Protein AF-A0A496RWL5-F1 (afdb_monomer_lite)

Radius of gyration: 22.73 Å; chains: 1; bounding box: 84×40×37 Å

Sequence (129 aa):
MAKDRVKQSNNNNNNNKTKGGETMEKRIDWGKLVDNVKEGKGTGGRVQSGLRQHIKEILAEVPEGAREKLQGQPIGVWAQVLKAVLIERYPEVHGNDRNLYNKIRVNISSWTTHFDYDKDSKTVRYLKW

Secondary structure (DSSP, 8-state):
-----------------------------HHHHHHHTTS-----------HHHHHHHHHHS--HHHHHHHTT-BHHHHHHHHHHHHHHH-HHHHTT-TTHHHHHHHHHHH-TTTEEE-TTT-BEEES--

pLDDT: mean 73.83, std 22.99, range [31.38, 95.56]

Foldseek 3Di:
DDDDDDDDDDDDDDDDDDDDDDPDPPPPPLPVLLVCLVPDAADAADDPDDLVRLLVVVVVPDDPVVLVVQAFDALQSVLSSSLSCCCVVCVHHRRVPPCSSVVSSCCQVVVVVAWDADPPSNTIHGDPD

Structure (mmCIF, N/CA/C/O backbone):
data_AF-A0A496RWL5-F1
#
_entry.id   AF-A0A496RWL5-F1
#
loop_
_atom_site.group_PDB
_atom_site.id
_atom_site.type_symbol
_atom_site.label_atom_id
_atom_site.label_alt_id
_atom_site.label_comp_id
_atom_site.label_asym_id
_atom_site.label_entity_id
_atom_site.label_seq_id
_atom_site.pdbx_PDB_ins_code
_atom_site.Cartn_x
_atom_site.Cartn_y
_atom_site.Cartn_z
_atom_site.occupancy
_atom_site.B_iso_or_equiv
_atom_site.auth_seq_id
_atom_site.auth_comp_id
_atom_site.auth_asym_id
_atom_site.auth_atom_id
_atom_site.pdbx_PDB_model_num
ATOM 1 N N . MET A 1 1 ? 71.585 15.567 -24.927 1.00 42.94 1 MET A N 1
ATOM 2 C CA . MET A 1 1 ? 70.196 16.090 -24.915 1.00 42.94 1 MET A CA 1
ATOM 3 C C . MET A 1 1 ? 69.374 15.338 -23.866 1.00 42.94 1 MET A C 1
ATOM 5 O O . MET A 1 1 ? 69.906 14.395 -23.304 1.00 42.94 1 MET A O 1
ATOM 9 N N . ALA A 1 2 ? 68.167 15.845 -23.588 1.00 45.06 2 ALA A N 1
ATOM 10 C CA . ALA A 1 2 ? 67.098 15.456 -22.646 1.00 45.06 2 ALA A CA 1
ATOM 11 C C . ALA A 1 2 ? 67.088 14.088 -21.910 1.00 45.06 2 ALA A C 1
ATOM 13 O O . ALA A 1 2 ? 67.614 13.077 -22.362 1.00 45.06 2 ALA A O 1
ATOM 14 N N . LYS A 1 3 ? 66.389 14.099 -20.763 1.00 51.91 3 LYS A N 1
ATOM 15 C CA . LYS A 1 3 ? 66.024 12.951 -19.916 1.00 51.91 3 LYS A CA 1
ATOM 16 C C . LYS A 1 3 ? 64.563 12.557 -20.172 1.00 51.91 3 LYS A C 1
ATOM 18 O O . LYS A 1 3 ? 63.728 13.449 -20.119 1.00 51.91 3 LYS A O 1
ATOM 23 N N . ASP A 1 4 ? 64.272 11.259 -20.180 1.00 52.28 4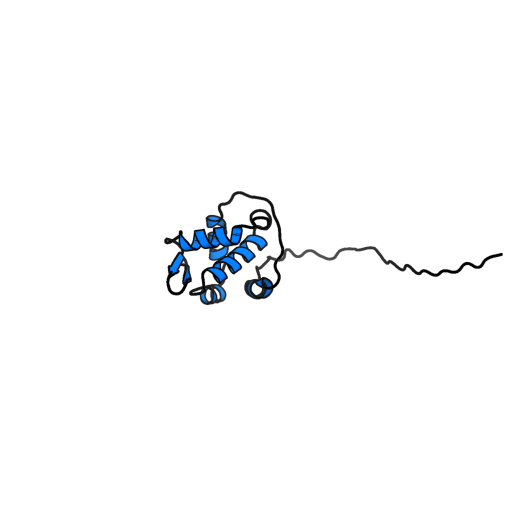 ASP A N 1
ATOM 24 C CA . ASP A 1 4 ? 62.960 10.654 -19.877 1.00 52.28 4 ASP A CA 1
ATOM 25 C C . ASP A 1 4 ? 63.258 9.364 -19.080 1.00 52.28 4 ASP A C 1
ATOM 27 O O . ASP A 1 4 ? 64.160 8.622 -19.454 1.00 52.28 4 ASP A O 1
ATOM 31 N N . ARG A 1 5 ? 62.720 9.030 -17.897 1.00 53.62 5 ARG A N 1
ATOM 32 C CA . ARG A 1 5 ? 61.529 9.435 -17.123 1.00 53.62 5 ARG A CA 1
ATOM 33 C C . ARG A 1 5 ? 60.201 8.891 -17.674 1.00 53.62 5 ARG A C 1
ATOM 35 O O . ARG A 1 5 ? 59.541 9.569 -18.439 1.00 53.62 5 ARG A O 1
ATOM 42 N N . VAL A 1 6 ? 59.756 7.737 -17.153 1.00 51.41 6 VAL A N 1
ATOM 43 C CA . VAL A 1 6 ? 58.515 7.561 -16.347 1.00 51.41 6 VAL A CA 1
ATOM 44 C C . VAL A 1 6 ? 58.189 6.063 -16.133 1.00 51.41 6 VAL A C 1
ATOM 46 O O . VAL A 1 6 ? 58.458 5.218 -16.978 1.00 51.41 6 VAL A O 1
ATOM 49 N N . LYS A 1 7 ? 57.641 5.735 -14.952 1.00 49.25 7 LYS A N 1
ATOM 50 C CA . LYS A 1 7 ? 57.085 4.416 -14.580 1.00 49.25 7 LYS A CA 1
ATOM 51 C C . LYS A 1 7 ? 55.762 4.156 -15.317 1.00 49.25 7 LYS A C 1
ATOM 53 O O . LYS A 1 7 ? 54.994 5.102 -15.420 1.00 49.25 7 LYS A O 1
ATOM 58 N N . GLN A 1 8 ? 55.363 2.893 -15.504 1.00 40.81 8 GLN A N 1
ATOM 59 C CA . GLN A 1 8 ? 54.157 2.391 -14.812 1.00 40.81 8 GLN A CA 1
ATOM 60 C C . GLN A 1 8 ? 53.991 0.866 -14.865 1.00 40.81 8 GLN A C 1
ATOM 62 O O . GLN A 1 8 ? 54.365 0.201 -15.823 1.00 40.81 8 GLN A O 1
ATOM 67 N N . SER A 1 9 ? 53.435 0.339 -13.774 1.00 48.22 9 SER A N 1
ATOM 68 C CA . SER A 1 9 ? 52.971 -1.041 -13.636 1.00 48.22 9 SER A CA 1
ATOM 69 C C . SER A 1 9 ? 51.583 -1.179 -14.259 1.00 48.22 9 SER A C 1
ATOM 71 O O . SER A 1 9 ? 50.802 -0.232 -14.179 1.00 48.22 9 SER A O 1
ATOM 73 N N . ASN A 1 10 ? 51.244 -2.357 -14.784 1.00 43.97 10 ASN A N 1
ATOM 74 C CA . ASN A 1 10 ? 49.849 -2.788 -14.828 1.00 43.97 10 ASN A CA 1
ATOM 75 C C . ASN A 1 10 ? 49.750 -4.318 -14.778 1.00 43.97 10 ASN A C 1
ATOM 77 O O . ASN A 1 10 ? 49.849 -5.015 -15.784 1.00 43.97 10 ASN A O 1
ATOM 81 N N . ASN A 1 11 ? 49.560 -4.829 -13.565 1.00 47.06 11 ASN A N 1
ATOM 82 C CA . ASN A 1 11 ? 49.203 -6.216 -13.313 1.00 47.06 11 ASN A CA 1
ATOM 83 C C . ASN A 1 11 ? 47.672 -6.311 -13.373 1.00 47.06 11 ASN A C 1
ATOM 85 O O . ASN A 1 11 ? 47.011 -5.721 -12.523 1.00 47.06 11 ASN A O 1
ATOM 89 N N . ASN A 1 12 ? 47.103 -7.004 -14.362 1.00 40.91 12 ASN A N 1
ATOM 90 C CA . ASN A 1 12 ? 45.655 -7.211 -14.431 1.00 40.91 12 ASN A CA 1
ATOM 91 C C . ASN A 1 12 ? 45.342 -8.662 -14.807 1.00 40.91 12 ASN A C 1
ATOM 93 O O . ASN A 1 12 ? 45.275 -9.042 -15.975 1.00 40.91 12 ASN A O 1
ATOM 97 N N . ASN A 1 13 ? 45.195 -9.479 -13.766 1.00 44.75 13 ASN A N 1
ATOM 98 C CA . ASN A 1 13 ? 44.845 -10.886 -13.862 1.00 44.75 13 ASN A CA 1
ATOM 99 C C . ASN A 1 13 ? 43.358 -11.016 -14.217 1.00 44.75 13 ASN A C 1
ATOM 101 O O . ASN A 1 13 ? 42.499 -10.658 -13.411 1.00 44.75 13 ASN A O 1
ATOM 105 N N . ASN A 1 14 ? 43.054 -11.503 -15.419 1.00 43.19 14 ASN A N 1
ATOM 106 C CA . ASN A 1 14 ? 41.687 -11.577 -15.917 1.00 43.19 14 ASN A CA 1
ATOM 107 C C . ASN A 1 14 ? 41.449 -12.919 -16.623 1.00 43.19 14 ASN A C 1
ATOM 109 O O . ASN A 1 14 ? 41.847 -13.078 -17.773 1.00 43.19 14 ASN A O 1
ATOM 113 N N . ASN A 1 15 ? 40.824 -13.879 -15.927 1.00 39.19 15 ASN A N 1
ATOM 114 C CA . ASN A 1 15 ? 39.785 -14.757 -16.492 1.00 39.19 15 ASN A CA 1
ATOM 115 C C . ASN A 1 15 ? 39.181 -15.723 -15.453 1.00 39.19 15 ASN A C 1
ATOM 117 O O . ASN A 1 15 ? 39.637 -16.840 -15.232 1.00 39.19 15 ASN A O 1
ATOM 121 N N . ASN A 1 16 ? 38.093 -15.259 -14.846 1.00 48.72 16 ASN A N 1
ATOM 122 C CA . ASN A 1 16 ? 36.788 -15.923 -14.820 1.00 48.72 16 ASN A CA 1
ATOM 123 C C . ASN A 1 16 ? 36.715 -17.418 -15.248 1.00 48.72 16 ASN A C 1
ATOM 125 O O . ASN A 1 16 ? 36.854 -17.721 -16.435 1.00 48.72 16 ASN A O 1
ATOM 129 N N . LYS A 1 17 ? 36.316 -18.326 -14.334 1.00 37.22 17 LYS A N 1
ATOM 130 C CA . LYS A 1 17 ? 35.451 -19.475 -14.694 1.00 37.22 17 LYS A CA 1
ATOM 131 C C . LYS A 1 17 ? 34.686 -20.116 -13.518 1.00 37.22 17 LYS A C 1
ATOM 133 O O . LYS A 1 17 ? 35.216 -20.913 -12.753 1.00 37.22 17 LYS A O 1
ATOM 138 N N . THR A 1 18 ? 33.393 -19.798 -13.460 1.00 49.47 18 THR A N 1
ATOM 139 C CA . THR A 1 18 ? 32.261 -20.711 -13.182 1.00 49.47 18 THR A CA 1
ATOM 140 C C . THR A 1 18 ? 32.385 -21.790 -12.088 1.00 49.47 18 THR A C 1
ATOM 142 O O . THR A 1 18 ? 32.799 -22.921 -12.344 1.00 49.47 18 THR A O 1
ATOM 145 N N . LYS A 1 19 ? 31.776 -21.496 -10.937 1.00 41.56 19 LYS A N 1
ATOM 146 C CA . LYS A 1 19 ? 30.822 -22.366 -10.214 1.00 41.56 19 LYS A CA 1
ATOM 147 C C . LYS A 1 19 ? 29.641 -21.461 -9.826 1.00 41.56 19 LYS A C 1
ATOM 149 O O . LYS A 1 19 ? 29.858 -20.266 -9.674 1.00 41.56 19 LYS A O 1
ATOM 154 N N . GLY A 1 20 ? 28.402 -21.899 -9.665 1.00 35.16 20 GLY A N 1
ATOM 155 C CA . GLY A 1 20 ? 27.735 -23.188 -9.852 1.00 35.16 20 GLY A CA 1
ATOM 156 C C . GLY A 1 20 ? 26.226 -22.900 -9.769 1.00 35.16 20 GLY A C 1
ATOM 157 O O . GLY A 1 20 ? 25.846 -21.806 -9.355 1.00 35.16 20 GLY A O 1
ATOM 158 N N . GLY A 1 21 ? 25.363 -23.805 -10.229 1.00 44.81 21 GLY A N 1
ATOM 159 C CA . GLY A 1 21 ? 23.926 -23.522 -10.258 1.00 44.81 21 GLY A CA 1
ATOM 160 C C . GLY A 1 21 ? 23.310 -23.468 -8.860 1.00 44.81 21 GLY A C 1
ATOM 161 O O . GLY A 1 21 ? 23.538 -24.371 -8.067 1.00 44.81 21 GLY A O 1
ATOM 162 N N . GLU A 1 22 ? 22.475 -22.462 -8.610 1.00 37.78 22 GLU A N 1
ATOM 163 C CA . GLU A 1 22 ? 21.454 -22.482 -7.561 1.00 37.78 22 GLU A CA 1
ATOM 164 C C . GLU A 1 22 ? 20.293 -21.592 -8.017 1.00 37.78 22 GLU A C 1
ATOM 166 O O . GLU A 1 22 ? 20.416 -20.369 -8.117 1.00 37.78 22 GLU A O 1
ATOM 171 N N . THR A 1 23 ? 19.149 -22.206 -8.326 1.00 44.97 23 THR A N 1
ATOM 172 C CA . THR A 1 23 ? 17.869 -21.499 -8.444 1.00 44.97 23 THR A CA 1
ATOM 173 C C . THR A 1 23 ? 17.444 -21.056 -7.053 1.00 44.97 23 THR A C 1
ATOM 175 O O . THR A 1 23 ? 16.622 -21.703 -6.405 1.00 44.97 23 THR A O 1
ATOM 178 N N . MET A 1 24 ? 18.033 -19.959 -6.579 1.00 42.81 24 MET A N 1
ATOM 179 C CA . MET A 1 24 ? 17.566 -19.291 -5.376 1.00 42.81 24 MET A CA 1
ATOM 180 C C . MET A 1 24 ? 16.132 -18.827 -5.624 1.00 42.81 24 MET A C 1
ATOM 182 O O . MET A 1 24 ? 15.897 -17.930 -6.438 1.00 42.81 24 MET A O 1
ATOM 186 N N . GLU A 1 25 ? 15.177 -19.410 -4.895 1.00 46.81 25 GLU A N 1
ATOM 187 C CA . GLU A 1 25 ? 13.924 -18.721 -4.610 1.00 46.81 25 GLU A CA 1
ATOM 188 C C . GLU A 1 25 ? 14.301 -17.327 -4.100 1.00 46.81 25 GLU A C 1
ATOM 190 O O . GLU A 1 25 ? 14.882 -17.195 -3.019 1.00 46.81 25 GLU A O 1
ATOM 195 N N . LYS A 1 26 ? 13.991 -16.280 -4.872 1.00 47.88 26 LYS A N 1
ATOM 196 C CA . LYS A 1 26 ? 14.094 -14.898 -4.398 1.00 47.88 26 LYS A CA 1
ATOM 197 C C . LYS A 1 26 ? 12.997 -14.666 -3.365 1.00 47.88 26 LYS A C 1
ATOM 199 O O . LYS A 1 26 ? 11.979 -14.039 -3.646 1.00 47.88 26 LYS A O 1
ATOM 204 N N . ARG A 1 27 ? 13.200 -15.211 -2.165 1.00 53.94 27 ARG A N 1
ATOM 205 C CA . ARG A 1 27 ? 12.396 -14.911 -0.986 1.00 53.94 27 ARG A CA 1
ATOM 206 C C . ARG A 1 27 ? 12.624 -13.443 -0.671 1.00 53.94 27 ARG A C 1
ATOM 208 O O . ARG A 1 27 ? 13.683 -13.074 -0.172 1.00 53.94 27 ARG A O 1
ATOM 215 N N . ILE A 1 28 ? 11.639 -12.629 -1.039 1.00 57.06 28 ILE A N 1
ATOM 216 C CA . ILE A 1 28 ? 11.619 -11.189 -0.801 1.00 57.06 28 ILE A CA 1
ATOM 217 C C . ILE A 1 28 ? 11.849 -10.966 0.697 1.00 57.06 28 ILE A C 1
ATOM 219 O O . ILE A 1 28 ? 11.050 -11.400 1.531 1.00 57.06 28 ILE A O 1
ATOM 223 N N . ASP A 1 29 ? 12.969 -10.333 1.046 1.00 65.38 29 ASP A N 1
ATOM 224 C CA . ASP A 1 29 ? 13.319 -10.063 2.438 1.00 65.38 29 ASP A CA 1
ATOM 225 C C . ASP A 1 29 ? 12.567 -8.817 2.908 1.00 65.38 29 ASP A C 1
ATOM 227 O O . ASP A 1 29 ? 13.051 -7.683 2.862 1.00 65.38 29 ASP A O 1
ATOM 231 N N . TRP A 1 30 ? 11.334 -9.060 3.350 1.00 61.09 30 TRP A N 1
ATOM 232 C CA . TRP A 1 30 ? 10.417 -8.053 3.873 1.00 61.09 30 TRP A CA 1
ATOM 233 C C . TRP A 1 30 ? 11.000 -7.222 5.024 1.00 61.09 30 TRP A C 1
ATOM 235 O O . TRP A 1 30 ? 10.564 -6.090 5.216 1.00 61.09 30 TRP A O 1
ATOM 245 N N . GLY A 1 31 ? 11.974 -7.750 5.777 1.00 53.12 31 GLY A N 1
ATOM 246 C CA . GLY A 1 31 ? 12.680 -6.995 6.811 1.00 53.12 31 GLY A CA 1
ATOM 247 C C . GLY A 1 31 ? 13.626 -5.969 6.192 1.00 53.12 31 GLY A C 1
ATOM 248 O O . GLY A 1 31 ? 13.478 -4.770 6.422 1.00 53.12 31 GLY A O 1
ATOM 249 N N . LYS A 1 32 ? 14.537 -6.428 5.323 1.00 55.56 32 LYS A N 1
ATOM 250 C CA . LYS A 1 32 ? 15.507 -5.552 4.641 1.00 55.56 32 LYS A CA 1
ATOM 251 C C . LYS A 1 32 ? 14.843 -4.494 3.759 1.00 55.56 32 LYS A C 1
ATOM 253 O O . LYS A 1 32 ? 15.374 -3.396 3.633 1.00 55.56 32 LYS A O 1
ATOM 258 N N . LEU A 1 33 ? 13.680 -4.783 3.173 1.00 55.03 33 LEU A N 1
ATOM 259 C CA . LEU A 1 33 ? 12.903 -3.803 2.404 1.00 55.03 33 LEU A CA 1
ATOM 260 C C . LEU A 1 33 ? 12.487 -2.575 3.226 1.00 55.03 33 LEU A C 1
ATOM 262 O O . LEU A 1 33 ? 12.480 -1.469 2.690 1.00 55.03 33 LEU A O 1
ATOM 266 N N . VAL A 1 34 ? 12.163 -2.744 4.512 1.00 47.75 34 VAL A N 1
ATOM 267 C CA . VAL A 1 34 ? 11.787 -1.628 5.396 1.00 47.75 34 VAL A CA 1
ATOM 268 C C . VAL A 1 34 ? 13.002 -0.753 5.720 1.00 47.75 34 VAL A C 1
ATOM 270 O O . VAL A 1 34 ? 12.892 0.473 5.695 1.00 47.75 34 VAL A O 1
ATOM 273 N N . ASP A 1 35 ? 14.170 -1.360 5.939 1.00 43.31 35 ASP A N 1
ATOM 274 C CA . ASP A 1 35 ? 15.412 -0.633 6.233 1.00 43.31 35 ASP A CA 1
ATOM 275 C C . ASP A 1 35 ? 15.996 0.071 4.991 1.00 43.31 35 ASP A C 1
ATOM 277 O O . ASP A 1 35 ? 16.414 1.232 5.061 1.00 43.31 35 ASP A O 1
ATOM 281 N N . ASN A 1 36 ? 15.951 -0.586 3.826 1.00 41.53 36 ASN A N 1
ATOM 282 C CA . ASN A 1 36 ? 16.515 -0.088 2.564 1.00 41.53 36 ASN A CA 1
ATOM 283 C C . ASN A 1 36 ? 15.717 1.072 1.933 1.00 41.53 36 ASN A C 1
ATOM 285 O O . ASN A 1 36 ? 16.237 1.774 1.065 1.00 41.53 36 ASN A O 1
ATOM 289 N N . VAL A 1 37 ? 14.482 1.346 2.377 1.00 45.19 37 VAL A N 1
ATOM 290 C CA . VAL A 1 37 ? 13.676 2.498 1.905 1.00 45.19 37 VAL A CA 1
ATOM 291 C C . VAL A 1 37 ? 14.330 3.860 2.215 1.00 45.19 37 VAL A C 1
ATOM 293 O O . VAL A 1 37 ? 13.947 4.871 1.623 1.00 45.19 37 VAL A O 1
ATOM 296 N N . LYS A 1 38 ? 15.373 3.901 3.057 1.00 42.47 38 LYS A N 1
ATOM 297 C CA . LYS A 1 38 ? 16.225 5.088 3.248 1.00 42.47 38 LYS A CA 1
ATOM 298 C C . LYS A 1 38 ? 17.087 5.457 2.025 1.00 42.47 38 LYS A C 1
ATOM 300 O O . LYS A 1 38 ? 17.481 6.616 1.926 1.00 42.47 38 LYS A O 1
ATOM 305 N N . GLU A 1 39 ? 17.350 4.542 1.083 1.00 34.41 39 GLU A N 1
ATOM 306 C CA . GLU A 1 39 ? 18.330 4.738 -0.007 1.00 34.41 39 GLU A CA 1
ATOM 307 C C . GLU A 1 39 ? 17.767 4.367 -1.401 1.00 34.41 39 GLU A C 1
ATOM 309 O O . GLU A 1 39 ? 18.043 3.313 -1.967 1.00 34.41 39 GLU A O 1
ATOM 314 N N . GLY A 1 40 ? 16.934 5.237 -1.990 1.00 31.38 40 GLY A N 1
ATOM 315 C CA . GLY A 1 40 ? 16.137 4.894 -3.184 1.00 31.38 40 GLY A CA 1
ATOM 316 C C . GLY A 1 40 ? 16.757 5.171 -4.571 1.00 31.38 40 GLY A C 1
ATOM 317 O O . GLY A 1 40 ? 17.114 6.310 -4.875 1.00 31.38 40 GLY A O 1
ATOM 318 N N . LYS A 1 41 ? 16.732 4.165 -5.471 1.00 40.28 41 LYS A N 1
ATOM 319 C CA . LYS A 1 41 ? 16.866 4.251 -6.956 1.00 40.28 41 LYS A CA 1
ATOM 320 C C . LYS A 1 41 ? 16.126 3.070 -7.647 1.00 40.28 41 LYS A C 1
ATOM 322 O O . LYS A 1 41 ? 16.067 2.009 -7.043 1.00 40.28 41 LYS A O 1
ATOM 327 N N . GLY A 1 42 ? 15.642 3.186 -8.903 1.00 35.34 42 GLY A N 1
ATOM 328 C CA . GLY A 1 42 ? 15.332 1.996 -9.757 1.00 35.34 42 GLY A CA 1
ATOM 329 C C . GLY A 1 42 ? 14.198 2.087 -10.813 1.00 35.34 42 GLY A C 1
ATOM 330 O O . GLY A 1 42 ? 13.149 2.637 -10.509 1.00 35.34 42 GLY A O 1
ATOM 331 N N . THR A 1 43 ? 14.408 1.528 -12.033 1.00 44.84 43 THR A N 1
ATOM 332 C CA . THR A 1 43 ? 13.644 1.749 -13.311 1.00 44.84 43 THR A CA 1
ATOM 333 C C . THR A 1 43 ? 13.841 0.626 -14.379 1.00 44.84 43 THR A C 1
ATOM 335 O O . THR A 1 43 ? 14.949 0.102 -14.411 1.00 44.84 43 THR A O 1
ATOM 338 N N . GLY A 1 44 ? 12.960 0.263 -15.349 1.00 32.88 44 GLY A N 1
ATOM 339 C CA . GLY A 1 44 ? 11.539 0.604 -15.638 1.00 32.88 44 GLY A CA 1
ATOM 340 C C . GLY A 1 44 ? 11.034 0.443 -17.120 1.00 32.88 44 GLY A C 1
ATOM 341 O O . GLY A 1 44 ? 11.610 1.044 -18.020 1.00 32.88 44 GLY A O 1
ATOM 342 N N . GLY A 1 45 ? 9.903 -0.249 -17.367 1.00 31.77 45 GLY A N 1
ATOM 343 C CA . GLY A 1 45 ? 9.174 -0.535 -18.641 1.00 31.77 45 GLY A CA 1
ATOM 344 C C . GLY A 1 45 ? 7.949 -1.525 -18.565 1.00 31.77 45 GLY A C 1
ATOM 345 O O . GLY A 1 45 ? 8.096 -2.682 -18.212 1.00 31.77 45 GLY A O 1
ATOM 346 N N . ARG A 1 46 ? 6.723 -1.115 -18.948 1.00 36.75 46 ARG A N 1
ATOM 347 C CA . ARG A 1 46 ? 5.412 -1.810 -18.719 1.00 36.75 46 ARG A CA 1
ATOM 348 C C . ARG A 1 46 ? 5.211 -3.284 -19.177 1.00 36.75 46 ARG A C 1
ATOM 350 O O . ARG A 1 46 ? 5.258 -3.570 -20.368 1.00 36.75 46 ARG A O 1
ATOM 357 N N . VAL A 1 47 ? 4.628 -4.090 -18.275 1.00 39.03 47 VAL A N 1
ATOM 358 C CA . VAL A 1 47 ? 3.568 -5.107 -18.529 1.00 39.03 47 VAL A CA 1
ATOM 359 C C . VAL A 1 47 ? 2.254 -4.584 -17.917 1.00 39.03 47 VAL A C 1
ATOM 361 O O . VAL A 1 47 ? 2.242 -4.161 -16.764 1.00 39.03 47 VAL A O 1
ATOM 364 N N . GLN A 1 48 ? 1.140 -4.529 -18.658 1.00 41.84 48 GLN A N 1
ATOM 365 C CA . GLN A 1 48 ? -0.064 -3.788 -18.217 1.00 41.84 48 GLN A CA 1
ATOM 366 C C . GLN A 1 48 ? -1.045 -4.595 -17.338 1.00 41.84 48 GLN A C 1
ATOM 368 O O . GLN A 1 48 ? -2.263 -4.502 -17.487 1.00 41.84 48 GLN A O 1
ATOM 373 N N . SER A 1 49 ? -0.536 -5.328 -16.354 1.00 55.03 49 SER A N 1
ATOM 374 C CA . SER A 1 49 ? -1.331 -5.738 -15.192 1.00 55.03 49 SER A CA 1
ATOM 375 C C . SER A 1 49 ? -1.603 -4.501 -14.318 1.00 55.03 49 SER A C 1
ATOM 377 O O . SER A 1 49 ? -0.702 -3.741 -13.954 1.00 55.03 49 SER A O 1
ATOM 379 N N . GLY A 1 50 ? -2.878 -4.230 -14.024 1.00 79.50 50 GLY A N 1
ATOM 380 C CA . GLY A 1 50 ? -3.280 -3.015 -13.308 1.00 79.50 50 GLY A CA 1
ATOM 381 C C . GLY A 1 50 ? -2.666 -2.934 -11.905 1.00 79.50 50 GLY A C 1
ATOM 382 O O . GLY A 1 50 ? -2.547 -3.946 -11.222 1.00 79.50 50 GLY A O 1
ATOM 383 N N . LEU A 1 51 ? -2.328 -1.727 -11.433 1.00 87.69 51 LEU A N 1
ATOM 384 C CA . LEU A 1 51 ? -1.692 -1.511 -10.120 1.00 87.69 51 LEU A CA 1
ATOM 385 C C . LEU A 1 51 ? -2.423 -2.227 -8.964 1.00 87.69 51 LEU A C 1
ATOM 387 O O . LEU A 1 51 ? -1.780 -2.816 -8.102 1.00 87.69 51 LEU A O 1
ATOM 391 N N . ARG A 1 52 ? -3.763 -2.238 -8.981 1.00 89.38 52 ARG A N 1
ATOM 392 C CA . ARG A 1 52 ? -4.587 -2.967 -8.001 1.00 89.38 52 ARG A CA 1
ATOM 393 C C . ARG A 1 52 ? -4.334 -4.478 -7.994 1.00 89.38 52 ARG A C 1
ATOM 395 O O . ARG A 1 52 ? -4.348 -5.073 -6.925 1.00 89.38 52 ARG A O 1
ATOM 402 N N . GLN A 1 53 ? -4.102 -5.089 -9.154 1.00 89.19 53 GLN A N 1
ATOM 403 C CA . GLN A 1 53 ? -3.854 -6.527 -9.274 1.00 89.19 53 GLN A CA 1
ATOM 404 C C . GLN A 1 53 ? -2.493 -6.896 -8.670 1.00 89.19 53 GLN A C 1
ATOM 406 O O . GLN A 1 53 ? -2.434 -7.741 -7.783 1.00 89.19 53 GLN A O 1
ATOM 411 N N . HIS A 1 54 ? -1.437 -6.162 -9.029 1.00 91.56 54 HIS A N 1
ATOM 412 C CA . HIS A 1 54 ? -0.114 -6.336 -8.425 1.00 91.56 54 HIS A CA 1
ATOM 413 C C . HIS A 1 54 ? -0.112 -6.118 -6.904 1.00 91.56 54 HIS A C 1
ATOM 415 O O . HIS A 1 54 ? 0.552 -6.848 -6.176 1.00 91.56 54 HIS A O 1
ATOM 421 N N . ILE A 1 55 ? -0.886 -5.145 -6.402 1.00 92.94 55 ILE A N 1
ATOM 422 C CA . ILE A 1 55 ? -1.057 -4.940 -4.955 1.00 92.94 55 ILE A CA 1
ATOM 423 C C . ILE A 1 55 ? -1.694 -6.176 -4.292 1.00 92.94 55 ILE A C 1
ATOM 425 O O . ILE A 1 55 ? -1.244 -6.558 -3.218 1.00 92.94 55 ILE A O 1
ATOM 429 N N . LYS A 1 56 ? -2.680 -6.847 -4.911 1.00 91.25 56 LYS A N 1
ATOM 430 C CA . LYS A 1 56 ? -3.245 -8.098 -4.356 1.00 91.25 56 LYS A CA 1
ATOM 431 C C . LYS A 1 56 ? -2.225 -9.226 -4.300 1.00 91.25 56 LYS A C 1
ATOM 433 O O . LYS A 1 56 ? -2.128 -9.881 -3.272 1.00 91.25 56 LYS A O 1
ATOM 438 N N . GLU A 1 57 ? -1.505 -9.449 -5.398 1.00 89.69 57 GLU A N 1
ATOM 439 C CA . GLU A 1 57 ? -0.496 -10.513 -5.516 1.00 89.69 57 GLU A CA 1
ATOM 440 C C . GLU A 1 57 ? 0.576 -10.357 -4.433 1.00 89.69 57 GLU A C 1
ATOM 442 O O . GLU A 1 57 ? 0.866 -11.292 -3.696 1.00 89.69 57 GLU A O 1
ATOM 447 N N . ILE A 1 58 ? 1.065 -9.128 -4.252 1.00 91.44 58 ILE A N 1
ATOM 448 C CA . ILE A 1 58 ? 2.002 -8.771 -3.185 1.00 91.44 58 ILE A CA 1
ATOM 449 C C . ILE A 1 58 ? 1.401 -9.018 -1.796 1.00 91.44 58 ILE A C 1
ATOM 451 O O . ILE A 1 58 ? 2.052 -9.634 -0.957 1.00 91.44 58 ILE A O 1
ATOM 455 N N . LEU A 1 59 ? 0.170 -8.563 -1.533 1.00 92.50 59 LEU A N 1
ATOM 456 C CA . LEU A 1 59 ? -0.452 -8.678 -0.207 1.00 92.50 59 LEU A CA 1
ATOM 457 C C . LEU A 1 59 ? -0.860 -10.110 0.161 1.00 92.50 59 LEU A C 1
ATOM 459 O O . LEU A 1 59 ? -0.913 -10.421 1.349 1.00 92.50 59 LEU A O 1
ATOM 463 N N . ALA A 1 60 ? -1.109 -10.989 -0.811 1.00 89.12 60 ALA A N 1
ATOM 464 C CA . ALA A 1 60 ? -1.348 -12.411 -0.560 1.00 89.12 60 ALA A CA 1
ATOM 465 C C . ALA A 1 60 ? -0.105 -13.122 0.012 1.00 89.12 60 ALA A C 1
ATOM 467 O O . ALA A 1 60 ? -0.236 -14.046 0.813 1.00 89.12 60 ALA A O 1
ATOM 468 N N . GLU A 1 61 ? 1.092 -12.658 -0.355 1.00 88.00 61 GLU A N 1
ATOM 469 C CA . GLU A 1 61 ? 2.378 -13.265 0.014 1.00 88.00 61 GLU A CA 1
ATOM 470 C C . GLU A 1 61 ? 3.079 -12.584 1.205 1.00 88.00 61 GLU A C 1
ATOM 472 O O . GLU A 1 61 ? 4.145 -13.032 1.632 1.00 88.00 61 GLU A O 1
ATOM 477 N N . VAL A 1 62 ? 2.496 -11.526 1.785 1.00 88.69 62 VAL A N 1
ATOM 478 C CA . VAL A 1 62 ? 3.028 -10.909 3.014 1.00 88.69 62 VAL A CA 1
ATOM 479 C C . VAL A 1 62 ? 2.962 -11.931 4.162 1.00 88.69 62 VAL A C 1
ATOM 481 O O . VAL A 1 62 ? 1.866 -12.431 4.451 1.00 88.69 62 VAL A O 1
ATOM 484 N N . PRO A 1 63 ? 4.077 -12.228 4.860 1.00 89.25 63 PRO A N 1
ATOM 485 C CA . PRO A 1 63 ? 4.079 -13.119 6.018 1.00 89.25 63 PRO A CA 1
ATOM 486 C C . PRO A 1 63 ? 3.402 -12.460 7.227 1.00 89.25 63 PRO A C 1
ATOM 488 O O . PRO A 1 63 ? 3.467 -11.244 7.400 1.00 89.25 63 PRO A O 1
ATOM 491 N N . GLU A 1 64 ? 2.781 -13.258 8.093 1.00 86.44 64 GLU A N 1
ATOM 492 C CA . GLU A 1 64 ? 1.922 -12.795 9.197 1.00 86.44 64 GLU A CA 1
ATOM 493 C C . GLU A 1 64 ? 2.577 -11.735 10.104 1.00 86.44 64 GLU A C 1
ATOM 495 O O . GLU A 1 64 ? 2.041 -10.637 10.243 1.00 86.44 64 GLU A O 1
ATOM 500 N N . GLY A 1 65 ? 3.806 -11.967 10.577 1.00 86.81 65 GLY A N 1
ATOM 501 C CA . GLY A 1 65 ? 4.552 -10.989 11.388 1.00 86.81 65 GLY A CA 1
ATOM 502 C C . GLY A 1 65 ? 4.955 -9.687 10.666 1.00 86.81 65 GLY A C 1
ATOM 503 O O . GLY A 1 65 ? 5.456 -8.759 11.303 1.00 86.81 65 GLY A O 1
ATOM 504 N N . ALA A 1 66 ? 4.760 -9.591 9.345 1.00 86.81 66 ALA A N 1
ATOM 505 C CA . ALA A 1 66 ? 4.826 -8.336 8.590 1.00 86.81 66 ALA A CA 1
ATOM 506 C C . ALA A 1 66 ? 3.432 -7.717 8.366 1.00 86.81 66 ALA A C 1
ATOM 508 O O . ALA A 1 66 ? 3.325 -6.490 8.318 1.00 86.81 66 ALA A O 1
ATOM 509 N N . ARG A 1 67 ? 2.363 -8.530 8.300 1.00 89.94 67 ARG A N 1
ATOM 510 C CA . ARG A 1 67 ? 0.965 -8.056 8.275 1.00 89.94 67 ARG A CA 1
ATOM 511 C C . ARG A 1 67 ? 0.659 -7.240 9.522 1.00 89.94 67 ARG A C 1
ATOM 513 O O . ARG A 1 67 ? 0.232 -6.098 9.400 1.00 89.94 67 ARG A O 1
ATOM 520 N N . GLU A 1 68 ? 0.951 -7.790 10.701 1.00 88.75 68 GLU A N 1
ATOM 521 C CA . GLU A 1 68 ? 0.739 -7.124 11.996 1.00 88.75 68 GLU A CA 1
ATOM 522 C C . GLU A 1 68 ? 1.428 -5.757 12.062 1.00 88.75 68 GLU A C 1
ATOM 524 O O . GLU A 1 68 ? 0.819 -4.769 12.458 1.00 88.75 68 GLU A O 1
ATOM 529 N N . LYS A 1 69 ? 2.684 -5.680 11.603 1.00 89.50 69 LYS A N 1
ATOM 530 C CA . LYS A 1 69 ? 3.473 -4.438 11.592 1.00 89.50 69 LYS A CA 1
ATOM 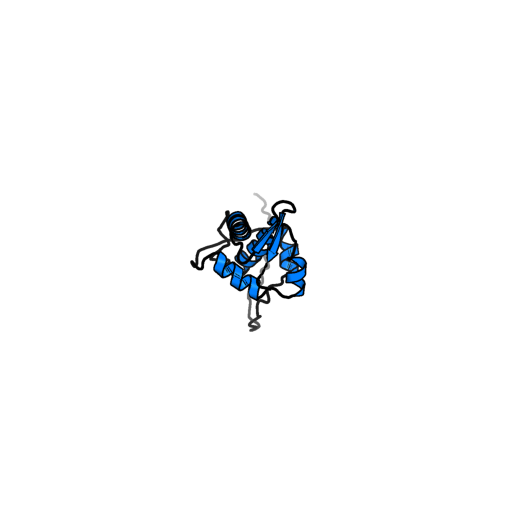531 C C . LYS A 1 69 ? 2.952 -3.396 10.605 1.00 89.50 69 LYS A C 1
ATOM 533 O O . LYS A 1 69 ? 3.211 -2.214 10.816 1.00 89.50 69 LYS A O 1
ATOM 538 N N . LEU A 1 70 ? 2.273 -3.819 9.536 1.00 89.69 70 LEU A N 1
ATOM 539 C CA . LEU A 1 70 ? 1.647 -2.946 8.540 1.00 89.69 70 LEU A CA 1
ATOM 540 C C . LEU A 1 70 ? 0.252 -2.469 8.968 1.00 89.69 70 LEU A C 1
ATOM 542 O O . LEU A 1 70 ? -0.112 -1.329 8.677 1.00 89.69 70 LEU A O 1
ATOM 546 N N . GLN A 1 71 ? -0.535 -3.298 9.656 1.00 93.19 71 GLN A N 1
ATOM 547 C CA . GLN A 1 71 ? -1.862 -2.904 10.134 1.00 93.19 71 GLN A CA 1
ATOM 548 C C . GLN A 1 71 ? -1.772 -1.667 11.044 1.00 93.19 71 GLN A C 1
ATOM 550 O O . GLN A 1 71 ? -0.941 -1.590 11.944 1.00 93.19 71 GLN A O 1
ATOM 555 N N . GLY A 1 72 ? -2.616 -0.665 10.787 1.00 90.75 72 GLY A N 1
ATOM 556 C CA . GLY A 1 72 ? -2.621 0.587 11.550 1.00 90.75 72 GLY A CA 1
ATOM 557 C C . GLY A 1 72 ? -1.471 1.548 11.222 1.00 90.75 72 GLY A C 1
ATOM 558 O O . GLY A 1 72 ? -1.417 2.633 11.793 1.00 90.75 72 GLY A O 1
ATOM 559 N N . GLN A 1 73 ? -0.570 1.225 10.288 1.00 94.31 73 GLN A N 1
ATOM 560 C CA . GLN A 1 73 ? 0.458 2.177 9.855 1.00 94.31 73 GLN A CA 1
ATOM 561 C C . GLN A 1 73 ? -0.138 3.339 9.045 1.00 94.31 73 GLN A C 1
ATOM 563 O O . GLN A 1 73 ? -1.146 3.159 8.352 1.00 94.31 73 GLN A O 1
ATOM 568 N N . PRO A 1 74 ? 0.500 4.525 9.040 1.00 95.19 74 PRO A N 1
ATOM 569 C CA . PRO A 1 74 ? 0.084 5.635 8.194 1.00 95.19 74 PRO A CA 1
ATOM 570 C C . PRO A 1 74 ? 0.074 5.272 6.703 1.00 95.19 74 PRO A C 1
ATOM 572 O O . PRO A 1 74 ? 0.960 4.568 6.214 1.00 95.19 74 PRO A O 1
ATOM 575 N N . ILE A 1 75 ? -0.852 5.857 5.935 1.00 94.56 75 ILE A N 1
ATOM 576 C CA . ILE A 1 75 ? -0.951 5.659 4.474 1.00 94.56 75 ILE A CA 1
ATOM 577 C C . ILE A 1 75 ? 0.360 5.941 3.714 1.00 94.56 75 ILE A C 1
ATOM 579 O O . ILE A 1 75 ? 0.600 5.372 2.650 1.00 94.56 75 ILE A O 1
ATOM 583 N N . GLY A 1 76 ? 1.225 6.808 4.254 1.00 93.50 76 GLY A N 1
ATOM 584 C CA . GLY A 1 76 ? 2.550 7.077 3.691 1.00 93.50 76 GLY A CA 1
ATOM 585 C C . GLY A 1 76 ? 3.507 5.885 3.793 1.00 93.50 76 GLY A C 1
ATOM 586 O O . GLY A 1 76 ? 4.184 5.573 2.817 1.00 93.50 76 GLY A O 1
ATOM 587 N N . VAL A 1 77 ? 3.497 5.176 4.927 1.00 93.69 77 VAL A N 1
ATOM 588 C CA . VAL A 1 77 ? 4.306 3.967 5.158 1.00 93.69 77 VAL A CA 1
ATOM 589 C C . VAL A 1 77 ? 3.813 2.836 4.259 1.00 93.69 77 VAL A C 1
ATOM 591 O O . VAL A 1 77 ? 4.601 2.256 3.515 1.00 93.69 77 VAL A O 1
ATOM 594 N N . TRP A 1 78 ? 2.497 2.596 4.219 1.00 94.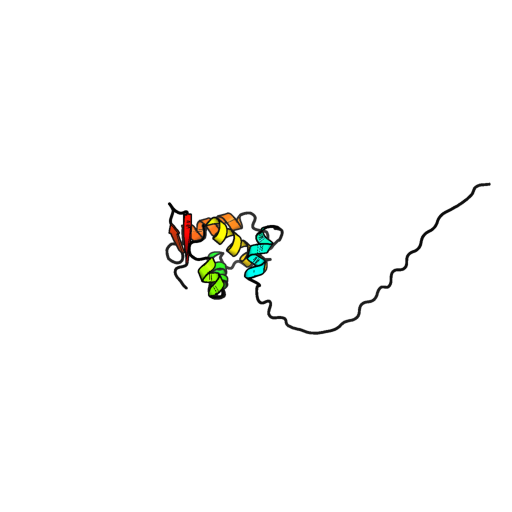31 78 TRP A N 1
ATOM 595 C CA . TRP A 1 78 ? 1.889 1.627 3.298 1.00 94.31 78 TRP A CA 1
ATOM 596 C C . TRP A 1 78 ? 2.276 1.875 1.840 1.00 94.31 78 TRP A C 1
ATOM 598 O O . TRP A 1 78 ? 2.659 0.948 1.127 1.00 94.31 78 TRP A O 1
ATOM 608 N N . ALA A 1 79 ? 2.206 3.129 1.389 1.00 95.44 79 ALA A N 1
ATOM 609 C CA . ALA A 1 79 ? 2.555 3.479 0.021 1.00 95.44 79 ALA A CA 1
ATOM 610 C C . ALA A 1 79 ? 4.065 3.397 -0.267 1.00 95.44 79 ALA A C 1
ATOM 612 O O . ALA A 1 79 ? 4.432 3.151 -1.415 1.00 95.44 79 ALA A O 1
ATOM 613 N N . GLN A 1 80 ? 4.937 3.566 0.734 1.00 94.06 80 GLN A N 1
ATOM 614 C CA . GLN A 1 80 ? 6.377 3.311 0.606 1.00 94.06 80 GLN A CA 1
ATOM 615 C C . GLN A 1 80 ? 6.681 1.812 0.502 1.00 94.06 80 GLN A C 1
ATOM 617 O O . GLN A 1 80 ? 7.353 1.413 -0.446 1.00 94.06 80 GLN A O 1
ATOM 622 N N . VAL A 1 81 ? 6.142 0.987 1.407 1.00 93.38 81 VAL A N 1
ATOM 623 C CA . VAL A 1 81 ? 6.364 -0.471 1.412 1.00 93.38 81 VAL A CA 1
ATOM 624 C C . VAL A 1 81 ? 5.826 -1.106 0.132 1.00 93.38 81 VAL A C 1
ATOM 626 O O . VAL A 1 81 ? 6.568 -1.788 -0.573 1.00 93.38 81 VAL A O 1
ATOM 629 N N . LEU A 1 82 ? 4.573 -0.812 -0.239 1.00 94.25 82 LEU A N 1
ATOM 630 C CA . LEU A 1 82 ? 4.005 -1.301 -1.497 1.00 94.25 82 LEU A CA 1
ATOM 631 C C . LEU A 1 82 ? 4.813 -0.821 -2.704 1.00 94.25 82 LEU A C 1
ATOM 633 O O . LEU A 1 82 ? 5.059 -1.618 -3.600 1.00 94.25 82 LEU A O 1
ATOM 637 N N . LYS A 1 83 ? 5.269 0.441 -2.738 1.00 94.06 83 LYS A N 1
ATOM 638 C CA . LYS A 1 83 ? 6.119 0.940 -3.832 1.00 94.06 83 LYS A CA 1
ATOM 639 C C . LYS A 1 83 ? 7.420 0.145 -3.937 1.00 94.06 83 LYS A C 1
ATOM 641 O O . LYS A 1 83 ? 7.797 -0.211 -5.047 1.00 94.06 83 LYS A O 1
ATOM 646 N N . ALA A 1 84 ? 8.101 -0.098 -2.820 1.00 91.06 84 ALA A N 1
ATOM 647 C CA . ALA A 1 84 ? 9.369 -0.817 -2.812 1.00 91.06 84 ALA A CA 1
ATOM 648 C C . ALA A 1 84 ? 9.190 -2.245 -3.355 1.00 91.06 84 ALA A C 1
ATOM 650 O O . ALA A 1 84 ? 9.868 -2.621 -4.308 1.00 91.06 84 ALA A O 1
ATOM 651 N N . VAL A 1 85 ? 8.191 -2.981 -2.855 1.00 92.12 85 VAL A N 1
ATOM 652 C CA . VAL A 1 85 ? 7.924 -4.363 -3.293 1.00 92.12 85 VAL A CA 1
ATOM 653 C C . VAL A 1 85 ? 7.422 -4.412 -4.743 1.00 92.12 85 VAL A C 1
ATOM 655 O O . VAL A 1 85 ? 7.822 -5.288 -5.503 1.00 92.12 85 VAL A O 1
ATOM 658 N N . LEU A 1 86 ? 6.595 -3.449 -5.174 1.00 91.69 86 LEU A N 1
ATOM 659 C CA . LEU A 1 86 ? 6.144 -3.331 -6.568 1.00 91.69 86 LEU A CA 1
ATOM 660 C C . LEU A 1 86 ? 7.308 -3.097 -7.538 1.00 91.69 86 LEU A C 1
ATOM 662 O O . LEU A 1 86 ? 7.288 -3.649 -8.635 1.00 91.69 86 LEU A O 1
ATOM 666 N N . ILE A 1 87 ? 8.305 -2.297 -7.147 1.00 90.69 87 ILE A N 1
ATOM 667 C CA . ILE A 1 87 ? 9.504 -2.040 -7.956 1.00 90.69 87 ILE A CA 1
ATOM 668 C C . ILE A 1 87 ? 10.465 -3.234 -7.923 1.00 90.69 87 ILE A C 1
ATOM 670 O O . ILE A 1 87 ? 11.078 -3.521 -8.941 1.00 90.69 87 ILE A O 1
ATOM 674 N N . GLU A 1 88 ? 10.604 -3.948 -6.806 1.00 87.69 88 GLU A N 1
ATOM 675 C CA . GLU A 1 88 ? 11.468 -5.138 -6.747 1.00 87.69 88 GLU A CA 1
ATOM 676 C C . GLU A 1 88 ? 10.894 -6.314 -7.552 1.00 87.69 88 GLU A C 1
ATOM 678 O O . GLU A 1 88 ? 11.632 -7.013 -8.248 1.00 87.69 88 GLU A O 1
ATOM 683 N N . ARG A 1 89 ? 9.575 -6.521 -7.470 1.00 85.44 89 ARG A N 1
ATOM 684 C CA . ARG A 1 89 ? 8.878 -7.667 -8.069 1.00 85.44 89 ARG A CA 1
ATOM 685 C C . ARG A 1 89 ? 8.494 -7.461 -9.533 1.00 85.44 89 ARG A C 1
ATOM 687 O O . ARG A 1 89 ? 8.499 -8.424 -10.291 1.00 85.44 89 ARG A O 1
ATOM 694 N N . TYR A 1 90 ? 8.178 -6.224 -9.912 1.00 86.00 90 TYR A N 1
ATOM 695 C CA . TYR A 1 90 ? 7.841 -5.837 -11.283 1.00 86.00 90 TYR A CA 1
ATOM 696 C C . TYR A 1 90 ? 8.662 -4.591 -11.685 1.00 86.00 90 TYR A C 1
ATOM 698 O O . TYR A 1 90 ? 8.098 -3.510 -11.919 1.00 86.00 90 TYR A O 1
ATOM 706 N N . PRO A 1 91 ? 10.010 -4.684 -11.691 1.00 87.25 91 PRO A N 1
ATOM 707 C CA . PRO A 1 91 ? 10.902 -3.554 -11.963 1.00 87.25 91 PRO A CA 1
ATOM 708 C C . PRO A 1 91 ? 10.647 -2.960 -13.338 1.00 87.25 91 PRO A C 1
ATOM 710 O O . PRO A 1 91 ? 10.703 -1.739 -13.499 1.00 87.25 91 PRO A O 1
ATOM 713 N N . GLU A 1 92 ? 10.302 -3.810 -14.302 1.00 86.12 92 GLU A N 1
ATOM 714 C CA . GLU A 1 92 ? 9.759 -3.409 -15.581 1.00 86.12 92 GLU A CA 1
ATOM 715 C C . GLU A 1 92 ? 8.421 -2.663 -15.369 1.00 86.12 92 GLU A C 1
ATOM 717 O O . GLU A 1 92 ? 8.395 -1.456 -15.593 1.00 86.12 92 GLU A O 1
ATOM 722 N N . VAL A 1 93 ? 7.332 -3.226 -14.832 1.00 84.69 93 VAL A N 1
ATOM 723 C CA . VAL A 1 93 ? 6.065 -2.450 -14.764 1.00 84.69 93 VAL A CA 1
ATOM 724 C C . VAL A 1 93 ? 6.189 -1.095 -14.048 1.00 84.69 93 VAL A C 1
ATOM 726 O O . VAL A 1 93 ? 5.662 -0.087 -14.533 1.00 84.69 93 VAL A O 1
ATOM 729 N N . HIS A 1 94 ? 6.881 -1.068 -12.908 1.00 89.38 94 HIS A N 1
ATOM 730 C CA . HIS A 1 94 ? 6.713 -0.024 -11.894 1.00 89.38 94 HIS A CA 1
ATOM 731 C C . HIS A 1 94 ? 7.928 0.871 -11.661 1.00 89.38 94 HIS A C 1
ATOM 733 O O . HIS A 1 94 ? 7.750 1.998 -11.198 1.00 89.38 94 HIS A O 1
ATOM 739 N N . GLY A 1 95 ? 9.148 0.444 -11.999 1.00 86.06 95 GLY A N 1
ATOM 740 C CA . GLY A 1 95 ? 10.360 1.193 -11.643 1.00 86.06 95 GLY A CA 1
ATOM 741 C C . GLY A 1 95 ? 10.378 2.638 -12.168 1.00 86.06 95 GLY A C 1
ATOM 742 O O . GLY A 1 95 ? 10.620 3.585 -11.425 1.00 86.06 95 GLY A O 1
ATOM 743 N N . ASN A 1 96 ? 10.053 2.846 -13.450 1.00 89.06 96 ASN A N 1
ATOM 744 C CA . ASN A 1 96 ? 10.083 4.185 -14.069 1.00 89.06 96 ASN A CA 1
ATOM 745 C C . ASN A 1 96 ? 8.915 5.094 -13.636 1.00 89.06 96 ASN A C 1
ATOM 747 O O . ASN A 1 96 ? 8.879 6.275 -13.997 1.00 89.06 96 ASN A O 1
ATOM 751 N N . ASP A 1 97 ? 7.941 4.580 -12.881 1.00 89.19 97 ASP A N 1
ATOM 752 C CA . ASP A 1 97 ? 6.734 5.321 -12.537 1.00 89.19 97 ASP A CA 1
ATOM 753 C C . ASP A 1 97 ? 6.988 6.293 -11.375 1.00 89.19 97 ASP A C 1
ATOM 755 O O . ASP A 1 97 ? 6.712 6.031 -10.202 1.00 89.19 97 ASP A O 1
ATOM 759 N N . ARG A 1 98 ? 7.480 7.487 -11.726 1.00 90.12 98 ARG A N 1
ATOM 760 C CA . ARG A 1 98 ? 7.702 8.606 -10.792 1.00 90.12 98 ARG A CA 1
ATOM 761 C C . ARG A 1 98 ? 6.462 8.954 -9.956 1.00 90.12 98 ARG A C 1
ATOM 763 O O . ARG A 1 98 ? 6.609 9.480 -8.857 1.00 90.12 98 ARG A O 1
ATOM 770 N N . ASN A 1 99 ? 5.255 8.646 -10.443 1.00 93.12 99 ASN A N 1
ATOM 771 C CA . ASN A 1 99 ? 3.992 8.923 -9.756 1.00 93.12 99 ASN A CA 1
ATOM 772 C C . ASN A 1 99 ? 3.416 7.701 -9.005 1.00 93.12 99 ASN A C 1
ATOM 774 O O . ASN A 1 99 ? 2.327 7.788 -8.437 1.00 93.1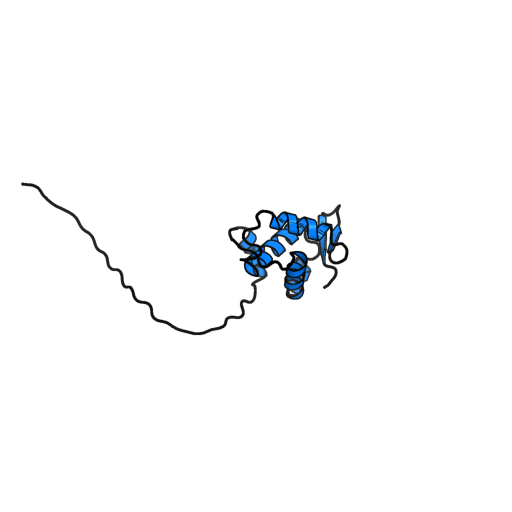2 99 ASN A O 1
ATOM 778 N N . LEU A 1 100 ? 4.128 6.567 -8.974 1.00 93.62 100 LEU A N 1
ATOM 779 C CA . LEU A 1 100 ? 3.671 5.309 -8.373 1.00 93.62 100 LEU A CA 1
ATOM 780 C C . LEU A 1 100 ? 3.245 5.464 -6.913 1.00 93.62 100 LEU A C 1
ATOM 782 O O . LEU A 1 100 ? 2.194 4.968 -6.526 1.00 93.62 100 LEU A O 1
ATOM 786 N N . TYR A 1 101 ? 4.010 6.216 -6.120 1.00 94.81 101 TYR A N 1
ATOM 787 C CA . TYR A 1 101 ? 3.686 6.484 -4.717 1.00 94.81 101 TYR A CA 1
ATOM 788 C C . TYR A 1 101 ? 2.295 7.121 -4.553 1.00 94.81 101 TYR A C 1
ATOM 790 O O . TYR A 1 101 ? 1.469 6.633 -3.784 1.00 94.81 101 TYR A O 1
ATOM 798 N N . ASN A 1 102 ? 1.993 8.169 -5.327 1.00 95.50 102 ASN A N 1
ATOM 799 C CA . ASN A 1 102 ? 0.680 8.814 -5.288 1.00 95.50 102 ASN A CA 1
ATOM 800 C C . ASN A 1 102 ? -0.412 7.907 -5.860 1.00 95.50 102 ASN A C 1
ATOM 802 O O . ASN A 1 102 ? -1.499 7.851 -5.294 1.00 95.50 102 ASN A O 1
ATOM 806 N N . LYS A 1 103 ? -0.129 7.160 -6.936 1.00 93.81 103 LYS A N 1
ATOM 807 C CA . LYS A 1 103 ? -1.065 6.165 -7.480 1.00 93.81 103 LYS A CA 1
ATOM 808 C C . LYS A 1 103 ? -1.429 5.117 -6.428 1.00 93.81 103 LYS A C 1
ATOM 810 O O . LYS A 1 103 ? -2.607 4.801 -6.299 1.00 93.81 103 LYS A O 1
ATOM 815 N N . ILE A 1 104 ? -0.467 4.623 -5.646 1.00 95.50 104 ILE A N 1
ATOM 816 C CA . ILE A 1 104 ? -0.723 3.695 -4.536 1.00 95.50 104 ILE A CA 1
ATOM 817 C C . ILE A 1 104 ? -1.570 4.376 -3.458 1.00 95.50 104 ILE A C 1
ATOM 819 O O . ILE A 1 104 ? -2.600 3.822 -3.093 1.00 95.50 104 ILE A O 1
ATOM 823 N N . ARG A 1 105 ? -1.218 5.591 -3.007 1.00 95.44 105 ARG A N 1
ATOM 824 C CA . ARG A 1 105 ? -2.014 6.334 -2.005 1.00 95.44 105 ARG A CA 1
ATOM 825 C C . ARG A 1 105 ? -3.466 6.535 -2.438 1.00 95.44 105 ARG A C 1
ATOM 827 O O . ARG A 1 105 ? -4.366 6.223 -1.669 1.00 95.44 105 ARG A O 1
ATOM 834 N N . VAL A 1 106 ? -3.690 6.994 -3.671 1.00 93.50 106 VAL A N 1
ATOM 835 C CA . VAL A 1 106 ? -5.035 7.157 -4.251 1.00 93.50 106 VAL A CA 1
ATOM 836 C C . VAL A 1 106 ? -5.758 5.816 -4.329 1.00 93.50 106 VAL A C 1
ATOM 838 O O . VAL A 1 106 ? -6.955 5.758 -4.060 1.00 93.50 106 VAL A O 1
ATOM 841 N N . ASN A 1 107 ? -5.063 4.724 -4.661 1.00 93.12 107 ASN A N 1
ATOM 842 C CA . ASN A 1 107 ? -5.673 3.399 -4.646 1.00 93.12 107 ASN A CA 1
ATOM 843 C C . ASN A 1 107 ? -6.060 2.964 -3.231 1.00 93.12 107 ASN A C 1
ATOM 845 O O . ASN A 1 107 ? -7.206 2.583 -3.056 1.00 93.12 107 ASN A O 1
ATOM 849 N N . ILE A 1 108 ? -5.188 3.092 -2.228 1.00 94.06 108 ILE A N 1
ATOM 850 C CA . ILE A 1 108 ? -5.514 2.769 -0.830 1.00 94.06 108 ILE A CA 1
ATOM 851 C C . ILE A 1 108 ? -6.735 3.573 -0.358 1.00 94.06 108 ILE A C 1
ATOM 853 O O . ILE A 1 108 ? -7.718 2.989 0.084 1.00 94.06 108 ILE A O 1
ATOM 857 N N . SER A 1 109 ? -6.731 4.901 -0.522 1.00 92.94 109 SER A N 1
ATOM 858 C CA . SER A 1 109 ? -7.805 5.757 0.004 1.00 92.94 109 SER A CA 1
ATOM 859 C C . SER A 1 109 ? -9.128 5.680 -0.773 1.00 92.94 109 SER A C 1
ATOM 861 O O . SER A 1 109 ? -10.142 6.158 -0.275 1.00 92.94 109 SER A O 1
ATOM 863 N N . SER A 1 110 ? -9.136 5.134 -1.997 1.00 90.81 110 SER A N 1
ATOM 864 C CA . SER A 1 110 ? -10.353 4.948 -2.815 1.00 90.81 110 SER A CA 1
ATOM 865 C C . SER A 1 110 ? -10.837 3.499 -2.892 1.00 90.81 110 SER A C 1
ATOM 867 O O . SER A 1 110 ? -11.895 3.237 -3.464 1.00 90.81 110 SER A O 1
ATOM 869 N N . TRP A 1 111 ? -10.079 2.537 -2.363 1.00 93.06 111 TRP A N 1
ATOM 870 C CA . TRP A 1 111 ? -10.379 1.112 -2.494 1.00 93.06 111 TRP A CA 1
ATOM 871 C C . TRP A 1 111 ? -10.948 0.528 -1.201 1.00 93.06 111 TRP A C 1
ATOM 873 O O . TRP A 1 111 ? -10.448 -0.451 -0.648 1.00 93.06 111 TRP A O 1
ATOM 883 N N . THR A 1 112 ? -12.062 1.117 -0.774 1.00 91.31 112 THR A N 1
ATOM 884 C CA . THR A 1 112 ? -12.770 0.844 0.490 1.00 91.31 112 THR A CA 1
ATOM 885 C C . THR A 1 112 ? -13.178 -0.617 0.708 1.00 91.31 112 THR A C 1
ATOM 887 O O . THR A 1 112 ? -13.388 -1.042 1.836 1.00 91.31 112 THR A O 1
ATOM 890 N N . THR A 1 113 ? -13.272 -1.428 -0.352 1.00 92.44 113 THR A N 1
ATOM 891 C CA . THR A 1 113 ? -13.590 -2.865 -0.239 1.00 92.44 113 THR A CA 1
ATOM 892 C C . THR A 1 113 ? -12.396 -3.739 0.157 1.00 92.44 113 THR A C 1
ATOM 894 O O . THR A 1 113 ? -12.574 -4.938 0.385 1.00 92.44 113 THR A O 1
ATOM 897 N N . HIS A 1 114 ? -11.181 -3.184 0.158 1.00 93.62 114 HIS A N 1
ATOM 898 C CA . HIS A 1 114 ? -9.925 -3.881 0.465 1.00 93.62 114 HIS A CA 1
ATOM 899 C C . HIS A 1 114 ? -9.106 -3.149 1.532 1.00 93.62 114 HIS A C 1
ATOM 901 O O . HIS A 1 114 ? -8.434 -3.808 2.318 1.00 93.62 114 HIS A O 1
ATOM 907 N N . PHE A 1 115 ? -9.182 -1.820 1.583 1.00 95.56 115 PHE A N 1
ATOM 908 C CA . PHE A 1 115 ? -8.529 -0.999 2.593 1.00 95.56 115 PHE A CA 1
ATOM 909 C C . PHE A 1 115 ? -9.553 -0.179 3.364 1.00 95.56 115 PHE A C 1
ATOM 911 O O . PHE A 1 115 ? -10.436 0.438 2.773 1.00 95.56 115 PHE A O 1
ATOM 918 N N . ASP A 1 116 ? -9.372 -0.127 4.672 1.00 95.56 116 ASP A N 1
ATOM 919 C CA . ASP A 1 116 ? -10.001 0.847 5.550 1.00 95.56 116 ASP A CA 1
ATOM 920 C C . ASP A 1 116 ? -8.965 1.940 5.840 1.00 95.56 116 ASP A C 1
ATOM 922 O O . ASP A 1 116 ? -7.862 1.648 6.304 1.00 95.56 116 ASP A O 1
ATOM 926 N N . TYR A 1 117 ? -9.282 3.182 5.472 1.00 95.06 117 TYR A N 1
ATOM 927 C CA . TYR A 1 117 ? -8.408 4.342 5.645 1.00 95.06 117 TYR A CA 1
ATOM 928 C C . TYR A 1 117 ? -9.104 5.354 6.546 1.00 95.06 117 TYR A C 1
ATOM 930 O O . TYR A 1 117 ? -10.008 6.076 6.111 1.00 95.06 117 TYR A O 1
ATOM 938 N N . ASP A 1 118 ? -8.639 5.419 7.787 1.00 93.06 118 ASP A N 1
ATOM 939 C CA . ASP A 1 118 ? -9.043 6.444 8.733 1.00 93.06 118 ASP A CA 1
ATOM 940 C C . ASP A 1 118 ? -8.424 7.782 8.298 1.00 93.06 118 ASP A C 1
ATOM 942 O O . ASP A 1 118 ? -7.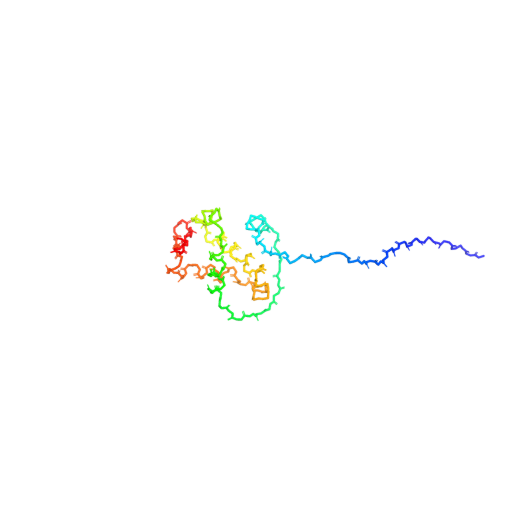207 7.918 8.151 1.00 93.06 118 ASP A O 1
ATOM 946 N N . LYS A 1 119 ? -9.274 8.783 8.058 1.00 89.31 119 LYS A N 1
ATOM 947 C CA . LYS A 1 119 ? -8.851 10.115 7.606 1.00 89.31 119 LYS A CA 1
ATOM 948 C C . LYS A 1 119 ? -8.250 10.956 8.731 1.00 89.31 119 LYS A C 1
ATOM 950 O O . LYS A 1 119 ? -7.422 11.820 8.432 1.00 89.31 119 LYS A O 1
ATOM 955 N N . ASP A 1 120 ? -8.642 10.692 9.973 1.00 91.12 120 ASP A N 1
ATOM 956 C CA . ASP A 1 120 ? -8.288 11.486 11.144 1.00 91.12 120 ASP A CA 1
ATOM 957 C C . ASP A 1 120 ? -6.923 11.038 11.672 1.00 91.12 120 ASP A C 1
ATOM 959 O O . ASP A 1 120 ? -5.980 11.835 11.720 1.00 91.12 120 ASP A O 1
ATOM 963 N N . SER A 1 121 ? -6.758 9.736 11.939 1.00 90.88 121 SER A N 1
ATOM 964 C CA . SER A 1 121 ? -5.451 9.167 12.314 1.00 90.88 121 SER A CA 1
ATOM 965 C C . SER A 1 121 ? -4.500 8.970 11.123 1.00 90.88 121 SER A C 1
ATOM 967 O O . SER A 1 121 ? -3.295 8.789 11.313 1.00 90.88 121 SER A O 1
ATOM 969 N N . LYS A 1 122 ? -5.013 9.023 9.882 1.00 91.25 122 LYS A N 1
ATOM 970 C CA . LYS A 1 122 ? -4.294 8.731 8.618 1.00 91.25 122 LYS A CA 1
ATOM 971 C C . LYS A 1 122 ? -3.757 7.298 8.530 1.00 91.25 122 LYS A C 1
ATOM 973 O O . LYS A 1 122 ? -2.903 7.016 7.677 1.00 91.25 122 LYS A O 1
ATOM 978 N N . THR A 1 123 ? -4.234 6.411 9.400 1.00 94.38 123 THR A N 1
ATOM 979 C CA . THR A 1 123 ? -3.844 5.001 9.449 1.00 94.38 123 THR A CA 1
ATOM 980 C C . THR A 1 123 ? -4.613 4.178 8.422 1.00 94.38 123 THR A C 1
ATOM 982 O O . THR A 1 123 ? -5.689 4.554 7.955 1.00 94.38 123 THR A O 1
ATOM 985 N N . VAL A 1 124 ? -4.017 3.062 8.013 1.00 95.19 124 VAL A N 1
ATOM 986 C CA . VAL A 1 124 ? -4.579 2.149 7.019 1.00 95.19 124 VAL A CA 1
ATOM 987 C C . VAL A 1 124 ? -4.630 0.746 7.598 1.00 95.19 124 VAL A C 1
ATOM 989 O O . VAL A 1 124 ? -3.658 0.263 8.185 1.00 95.19 124 VAL A O 1
ATOM 992 N N . ARG A 1 125 ? -5.755 0.073 7.365 1.00 95.50 125 ARG A N 1
ATOM 993 C CA . ARG A 1 125 ? -5.915 -1.360 7.591 1.00 95.50 125 ARG A CA 1
ATOM 994 C C . ARG A 1 125 ? -6.241 -2.069 6.285 1.00 95.50 125 ARG A C 1
ATOM 996 O O . ARG A 1 125 ? -7.007 -1.548 5.476 1.00 95.50 125 ARG A O 1
ATOM 1003 N N . TYR A 1 126 ? -5.697 -3.263 6.083 1.00 95.50 126 TYR A N 1
AT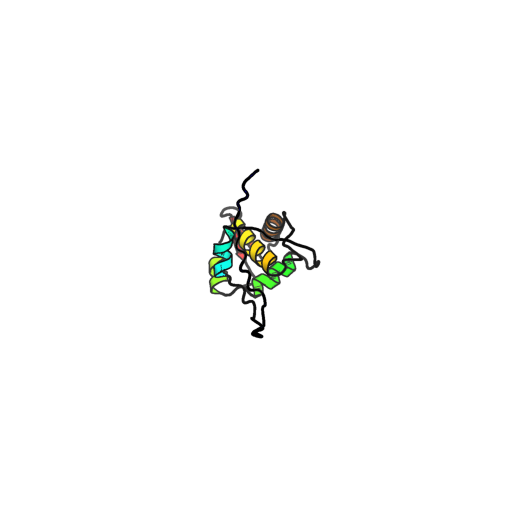OM 1004 C CA . TYR A 1 126 ? -6.098 -4.136 4.977 1.00 95.50 126 TYR A CA 1
ATOM 1005 C C . TYR A 1 126 ? -7.126 -5.160 5.464 1.00 95.50 126 TYR A C 1
ATOM 1007 O O . TYR A 1 126 ? -6.957 -5.763 6.522 1.00 95.50 126 TYR A O 1
ATOM 1015 N N . LEU A 1 127 ? -8.203 -5.328 4.695 1.00 93.81 127 LEU A N 1
ATOM 1016 C CA . LEU A 1 127 ? -9.442 -6.019 5.084 1.00 93.81 127 LEU A CA 1
ATOM 1017 C C . LEU A 1 127 ? -9.570 -7.443 4.511 1.00 93.81 127 LEU A C 1
ATOM 1019 O O . LEU A 1 127 ? -10.663 -8.011 4.518 1.00 93.81 127 LEU A O 1
ATOM 1023 N N . LYS A 1 128 ? -8.500 -7.977 3.909 1.00 92.12 128 LYS A N 1
ATOM 1024 C CA . LYS A 1 128 ? -8.463 -9.302 3.255 1.00 92.12 128 LYS A CA 1
ATOM 1025 C C . LYS A 1 128 ? -7.288 -10.156 3.753 1.00 92.12 128 LYS A C 1
ATOM 1027 O O . LYS A 1 128 ? -6.709 -10.915 2.977 1.00 92.12 128 LYS A O 1
ATOM 1032 N N . TRP A 1 129 ? -6.932 -9.972 5.021 1.00 87.50 129 TRP A N 1
ATOM 1033 C CA . TRP A 1 129 ? -6.047 -10.833 5.805 1.00 87.50 129 TRP A CA 1
ATOM 1034 C C . TRP A 1 129 ? -6.841 -11.459 6.945 1.00 87.50 129 TRP A C 1
ATOM 1036 O O . TRP A 1 129 ? -7.830 -10.811 7.360 1.00 87.50 129 TRP A O 1
#